Protein AF-A0A2I0T159-F1 (afdb_monomer)

Sequence (119 aa):
MPKPCQYCNIIAAFIGTKCQRCTNSEKKYGPPQTCEQCKQQCAFDRKEEGRRKVDGKLLCWLCTLSYKRVLQKTKEQRKSLGSSHSNSSSSSLTEKDQHHSKHHHHHHHHHRHSSSHHK

pLDDT: mean 74.36, std 22.19, range [36.62, 97.06]

Foldseek 3Di:
DQAQAPFPRHSAPPPPRHHPVQVVLCVVQNFFDQFPPPRTSAFGCPDPVLCVQQVNGGHHPVVSVVSNVVVVVVVVVVDVVPDDDDDDDPDDDDDDDDDDDDDDDDDDDDDDDDDDDDD

Structure (mmCIF, N/CA/C/O backbone):
data_AF-A0A2I0T159-F1
#
_entry.id   AF-A0A2I0T159-F1
#
loop_
_atom_site.group_PDB
_atom_site.id
_atom_site.type_symbol
_atom_site.label_atom_id
_atom_site.label_alt_id
_atom_site.label_comp_id
_atom_site.label_asym_id
_atom_site.label_entity_id
_atom_site.label_seq_id
_atom_site.pdbx_PDB_ins_code
_atom_site.Cartn_x
_atom_site.Cartn_y
_atom_site.Cartn_z
_atom_site.occupancy
_atom_site.B_iso_or_equiv
_atom_site.auth_seq_id
_atom_site.auth_comp_id
_atom_site.auth_asym_id
_atom_site.auth_atom_id
_atom_site.pdbx_PDB_model_num
ATOM 1 N N . MET A 1 1 ? 7.132 14.785 -16.729 1.00 73.94 1 MET A N 1
ATOM 2 C CA . MET A 1 1 ? 6.058 14.751 -15.710 1.00 73.94 1 MET A CA 1
ATOM 3 C C . MET A 1 1 ? 6.134 13.441 -14.938 1.00 73.94 1 MET A C 1
ATOM 5 O O . MET A 1 1 ? 6.192 12.405 -15.600 1.00 73.94 1 MET A O 1
ATOM 9 N N . PRO A 1 2 ? 6.181 13.448 -13.590 1.00 81.56 2 PRO A N 1
ATOM 10 C CA . PRO A 1 2 ? 6.175 12.211 -12.813 1.00 81.56 2 PRO A CA 1
ATOM 11 C C . PRO A 1 2 ? 4.856 11.475 -13.053 1.00 81.56 2 PRO A C 1
ATOM 13 O O . PRO A 1 2 ? 3.784 12.072 -12.957 1.00 81.56 2 PRO A O 1
ATOM 16 N N . LYS A 1 3 ? 4.922 10.186 -13.390 1.00 85.69 3 LYS A N 1
ATOM 17 C CA . LYS A 1 3 ? 3.713 9.383 -13.591 1.00 85.69 3 LYS A CA 1
ATOM 18 C C . LYS A 1 3 ? 3.117 8.978 -12.236 1.00 85.69 3 LYS A C 1
ATOM 20 O O . LYS A 1 3 ? 3.858 8.808 -11.258 1.00 85.69 3 LYS A O 1
ATOM 25 N N . PRO A 1 4 ? 1.788 8.813 -12.147 1.00 93.25 4 PRO A N 1
ATOM 26 C CA . PRO A 1 4 ? 1.194 8.182 -10.983 1.00 93.25 4 PRO A CA 1
ATOM 27 C C . PRO A 1 4 ? 1.699 6.742 -10.858 1.00 93.25 4 PRO A C 1
ATOM 29 O O . PRO A 1 4 ? 1.933 6.049 -11.847 1.00 93.25 4 PRO A O 1
ATOM 32 N N . CYS A 1 5 ? 1.885 6.296 -9.620 1.00 94.69 5 CYS A N 1
ATOM 33 C CA . CYS A 1 5 ? 2.211 4.911 -9.315 1.00 94.69 5 CYS A CA 1
ATOM 34 C C . CYS A 1 5 ? 1.069 4.002 -9.766 1.00 94.69 5 CYS A C 1
ATOM 36 O O . CYS A 1 5 ? -0.058 4.191 -9.323 1.00 94.69 5 CYS A O 1
ATOM 38 N N . GLN A 1 6 ? 1.387 2.965 -10.536 1.00 93.31 6 GLN A N 1
ATOM 39 C CA . GLN A 1 6 ? 0.426 1.987 -11.051 1.00 93.31 6 GLN A CA 1
ATOM 40 C C . GLN A 1 6 ? -0.428 1.313 -9.964 1.00 93.31 6 GLN A C 1
ATOM 42 O O . GLN A 1 6 ? -1.540 0.883 -10.240 1.00 93.31 6 GLN A O 1
ATOM 47 N N . TYR A 1 7 ? 0.079 1.201 -8.732 1.00 93.88 7 TYR A N 1
ATOM 48 C CA . TYR A 1 7 ? -0.659 0.565 -7.637 1.00 93.88 7 TYR A CA 1
ATOM 49 C C . TYR A 1 7 ? -1.409 1.568 -6.775 1.00 93.88 7 TYR A C 1
ATOM 51 O O . TYR A 1 7 ? -2.595 1.407 -6.526 1.00 93.88 7 TYR A O 1
ATOM 59 N N . CYS A 1 8 ? -0.730 2.601 -6.274 1.00 92.44 8 CYS A N 1
ATOM 60 C CA . CYS A 1 8 ? -1.345 3.513 -5.309 1.00 92.44 8 CYS A CA 1
ATOM 61 C C . CYS A 1 8 ? -1.848 4.832 -5.909 1.00 92.44 8 CYS A C 1
ATOM 63 O O . CYS A 1 8 ? -2.275 5.685 -5.140 1.00 92.44 8 CYS A O 1
ATOM 65 N N . ASN A 1 9 ? -1.733 5.042 -7.225 1.00 92.19 9 ASN A N 1
ATOM 66 C CA . ASN A 1 9 ? -2.141 6.238 -7.982 1.00 92.19 9 ASN A CA 1
ATOM 67 C C . ASN A 1 9 ? -1.569 7.587 -7.504 1.00 92.19 9 ASN A C 1
ATOM 69 O O . ASN A 1 9 ? -1.893 8.636 -8.049 1.00 92.19 9 ASN A O 1
ATOM 73 N N . ILE A 1 10 ? -0.663 7.579 -6.525 1.00 90.56 10 ILE A N 1
ATOM 74 C CA . ILE A 1 10 ? 0.062 8.773 -6.085 1.00 90.56 10 ILE A CA 1
ATOM 75 C C . ILE A 1 10 ? 1.086 9.145 -7.152 1.00 90.56 10 ILE A C 1
ATOM 77 O O . ILE A 1 10 ? 1.817 8.268 -7.619 1.00 90.56 10 ILE A O 1
ATOM 81 N N . ILE A 1 11 ? 1.193 10.438 -7.462 1.00 91.56 11 ILE A N 1
ATOM 82 C CA . ILE A 1 11 ? 2.255 11.033 -8.284 1.00 91.56 11 ILE A CA 1
ATOM 83 C C . ILE A 1 11 ? 3.600 10.873 -7.556 1.00 91.56 11 ILE A C 1
ATOM 85 O O . ILE A 1 11 ? 4.057 11.749 -6.830 1.00 91.56 11 ILE A O 1
ATOM 89 N N . ALA A 1 12 ? 4.169 9.675 -7.660 1.00 85.69 12 ALA A N 1
ATOM 90 C CA . ALA A 1 12 ? 5.365 9.244 -6.943 1.00 85.69 12 ALA A CA 1
ATOM 91 C C . ALA A 1 12 ? 6.035 8.029 -7.613 1.00 85.69 12 ALA A C 1
ATOM 93 O O . ALA A 1 12 ? 6.775 7.298 -6.951 1.00 85.69 12 ALA A O 1
ATOM 94 N N . ALA A 1 13 ? 5.731 7.726 -8.883 1.00 81.38 13 ALA A N 1
ATOM 95 C CA . ALA A 1 13 ? 6.431 6.664 -9.599 1.00 81.38 13 ALA A CA 1
ATOM 96 C C . ALA A 1 13 ? 7.846 7.143 -9.948 1.00 81.38 13 ALA A C 1
ATOM 98 O O . ALA A 1 13 ? 8.026 7.969 -10.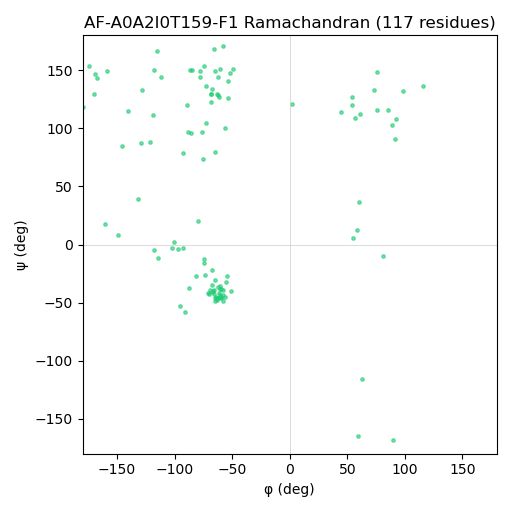840 1.00 81.38 13 ALA A O 1
ATOM 99 N N . PHE A 1 14 ? 8.832 6.638 -9.208 1.00 83.62 14 PHE A N 1
ATOM 100 C CA . PHE A 1 14 ? 10.252 6.955 -9.400 1.00 83.62 14 PHE A CA 1
ATOM 101 C C . PHE A 1 14 ? 11.060 5.734 -9.859 1.00 83.62 14 PHE A C 1
ATOM 103 O O . PHE A 1 14 ? 12.199 5.882 -10.282 1.00 83.62 14 PHE A O 1
ATOM 110 N N . ILE A 1 15 ? 10.475 4.529 -9.794 1.00 85.06 15 ILE A N 1
ATOM 111 C CA . ILE A 1 15 ? 11.100 3.279 -10.238 1.00 85.06 15 ILE A CA 1
ATOM 112 C C . ILE A 1 15 ? 10.197 2.663 -11.311 1.00 85.06 15 ILE A C 1
ATOM 114 O O . ILE A 1 15 ? 9.276 1.897 -11.015 1.00 85.06 15 ILE A O 1
ATOM 118 N N . GLY A 1 16 ? 10.418 3.055 -12.567 1.00 87.19 16 GLY A N 1
ATOM 119 C CA . GLY A 1 16 ? 9.578 2.644 -13.694 1.00 87.19 16 GLY A CA 1
ATOM 120 C C . GLY A 1 16 ? 8.138 3.147 -13.545 1.00 87.19 16 GLY A C 1
ATOM 121 O O . GLY A 1 16 ? 7.892 4.351 -13.539 1.00 87.19 16 GLY A O 1
ATOM 122 N N . THR A 1 17 ? 7.178 2.227 -13.418 1.00 92.06 17 THR A N 1
ATOM 123 C CA . THR A 1 17 ? 5.740 2.535 -13.273 1.00 92.06 17 THR A CA 1
ATOM 124 C C . THR A 1 17 ? 5.249 2.528 -11.823 1.00 92.06 17 THR A C 1
ATOM 126 O O . THR A 1 17 ? 4.088 2.844 -11.555 1.00 92.06 17 THR A O 1
ATOM 129 N N . LYS A 1 18 ? 6.110 2.178 -10.859 1.00 93.62 18 LYS A N 1
ATOM 130 C CA . LYS A 1 18 ? 5.747 2.011 -9.445 1.00 93.62 18 LYS A CA 1
ATOM 131 C C . LYS A 1 18 ? 6.516 3.008 -8.577 1.00 93.62 18 LYS A C 1
ATOM 133 O O . LYS A 1 18 ? 7.630 3.434 -8.887 1.00 93.62 18 LYS A O 1
ATOM 138 N N . CYS A 1 19 ? 5.913 3.419 -7.463 1.00 94.56 19 CYS A N 1
ATOM 139 C CA . CYS A 1 19 ? 6.638 4.178 -6.446 1.00 94.56 19 CYS A CA 1
ATOM 140 C C . CYS A 1 19 ? 7.566 3.254 -5.657 1.00 94.56 19 CYS A C 1
ATOM 142 O O . CYS A 1 19 ? 7.254 2.077 -5.479 1.00 94.56 19 CYS A O 1
ATOM 144 N N . GLN A 1 20 ? 8.653 3.799 -5.104 1.00 93.94 20 GLN A N 1
ATOM 145 C CA . GLN A 1 20 ? 9.643 3.026 -4.341 1.00 93.94 20 GLN A CA 1
ATOM 146 C C . GLN A 1 20 ? 9.010 2.155 -3.247 1.00 93.94 20 GLN A C 1
ATOM 148 O O . GLN A 1 20 ? 9.374 0.996 -3.072 1.00 93.94 20 GLN A O 1
ATOM 153 N N . ARG A 1 21 ? 8.001 2.678 -2.541 1.00 94.19 21 ARG A N 1
ATOM 154 C CA . ARG A 1 21 ? 7.274 1.922 -1.511 1.00 94.19 21 ARG A CA 1
ATOM 155 C C . ARG A 1 21 ? 6.545 0.705 -2.081 1.00 94.19 21 ARG A C 1
ATOM 157 O O . ARG A 1 21 ? 6.594 -0.363 -1.474 1.00 94.19 21 ARG A O 1
ATOM 164 N N . CYS A 1 22 ? 5.840 0.874 -3.197 1.00 94.12 22 CYS A N 1
ATOM 165 C CA . CYS A 1 22 ? 5.119 -0.210 -3.860 1.00 94.12 22 CYS A CA 1
ATOM 166 C C . CYS A 1 22 ? 6.096 -1.251 -4.412 1.00 94.12 22 CYS A C 1
ATOM 168 O O . CYS A 1 22 ? 5.888 -2.432 -4.166 1.00 94.12 22 CYS A O 1
ATOM 170 N N . THR A 1 23 ? 7.197 -0.816 -5.028 1.00 95.50 23 THR A N 1
ATOM 171 C CA . THR A 1 23 ? 8.276 -1.698 -5.498 1.00 95.50 23 THR A CA 1
ATOM 172 C C . THR A 1 23 ? 8.872 -2.534 -4.359 1.00 95.50 23 THR A C 1
ATOM 174 O O . THR A 1 23 ? 8.967 -3.754 -4.461 1.00 95.50 23 THR A O 1
ATOM 177 N N . ASN A 1 24 ? 9.219 -1.907 -3.230 1.00 95.12 24 ASN A N 1
ATOM 178 C CA . ASN A 1 24 ? 9.785 -2.616 -2.076 1.00 95.12 24 ASN A CA 1
ATOM 179 C C . ASN A 1 24 ? 8.788 -3.587 -1.435 1.00 95.12 24 ASN A C 1
ATOM 181 O O . ASN A 1 24 ? 9.165 -4.675 -1.004 1.00 95.12 24 ASN A O 1
ATOM 185 N N . SER A 1 25 ? 7.516 -3.187 -1.355 1.00 94.50 25 SER A N 1
ATOM 186 C CA . SER A 1 25 ? 6.462 -4.031 -0.786 1.00 94.50 25 SER A CA 1
ATOM 187 C C . SER A 1 25 ? 6.210 -5.252 -1.660 1.00 94.50 25 SER A C 1
ATOM 189 O O . SER A 1 25 ? 6.074 -6.346 -1.128 1.00 94.50 25 SER A O 1
ATOM 191 N N . GLU A 1 26 ? 6.223 -5.082 -2.979 1.00 94.44 26 GLU A N 1
ATOM 192 C CA . GLU A 1 26 ? 6.063 -6.181 -3.925 1.00 94.44 26 GLU A CA 1
ATOM 193 C C . GLU A 1 26 ? 7.211 -7.189 -3.830 1.00 94.44 26 GLU A C 1
ATOM 195 O O . GLU A 1 26 ? 6.975 -8.387 -3.709 1.00 94.44 26 GLU A O 1
ATOM 200 N N . LYS A 1 27 ? 8.461 -6.711 -3.771 1.00 94.75 27 LYS A N 1
ATOM 201 C CA . LYS A 1 27 ? 9.631 -7.585 -3.596 1.00 94.75 27 LYS A CA 1
ATOM 202 C C . LYS A 1 27 ? 9.579 -8.384 -2.288 1.00 94.75 27 LYS A C 1
ATOM 204 O O . LYS A 1 27 ? 10.045 -9.517 -2.245 1.00 94.75 27 LYS A O 1
ATOM 209 N N . LYS A 1 28 ? 9.052 -7.788 -1.213 1.00 94.88 28 LYS A N 1
ATOM 210 C CA . LYS A 1 28 ? 9.035 -8.399 0.125 1.00 94.88 28 LYS A CA 1
ATOM 211 C C . LYS A 1 28 ? 7.822 -9.298 0.380 1.00 94.88 28 LYS A C 1
ATOM 213 O O . LYS A 1 28 ? 7.953 -10.289 1.091 1.00 94.88 28 LYS A O 1
ATOM 218 N N . TYR A 1 29 ?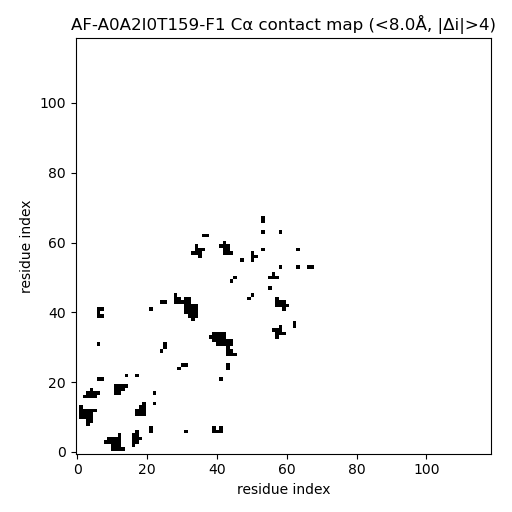 6.651 -8.925 -0.128 1.00 94.12 29 TYR A N 1
ATOM 219 C CA . TYR A 1 29 ? 5.372 -9.557 0.217 1.00 94.12 29 TYR A CA 1
ATOM 220 C C . TYR A 1 29 ? 4.674 -10.212 -0.981 1.00 94.12 29 TYR A C 1
ATOM 222 O O . TYR A 1 29 ? 3.650 -10.862 -0.794 1.00 94.12 29 TYR A O 1
ATOM 230 N N . GLY A 1 30 ? 5.213 -10.062 -2.191 1.00 94.81 30 GLY A N 1
ATOM 231 C CA . GLY A 1 30 ? 4.613 -10.578 -3.415 1.00 94.81 30 GLY A CA 1
ATOM 232 C C . GLY A 1 30 ? 3.648 -9.590 -4.084 1.00 94.81 30 GLY A C 1
ATOM 233 O O . GLY A 1 30 ? 3.628 -8.401 -3.746 1.00 94.81 30 GLY A O 1
ATOM 234 N N . PRO A 1 31 ? 2.865 -10.057 -5.069 1.00 94.94 31 PRO A N 1
ATOM 235 C CA . PRO A 1 31 ? 2.010 -9.197 -5.880 1.00 94.94 31 PRO A CA 1
ATOM 236 C C . PRO A 1 31 ? 0.965 -8.460 -5.029 1.00 94.94 31 PRO A C 1
ATOM 238 O O . PRO A 1 31 ? 0.526 -8.972 -3.992 1.00 94.94 31 PRO A O 1
ATOM 241 N N . PRO A 1 32 ? 0.525 -7.262 -5.453 1.00 96.19 32 PRO A N 1
ATOM 242 C CA . PRO A 1 32 ? -0.508 -6.544 -4.730 1.00 96.19 32 PRO A CA 1
ATOM 243 C C . PRO A 1 32 ? -1.836 -7.310 -4.756 1.00 96.19 32 PRO A C 1
ATOM 245 O O . PRO A 1 32 ? -2.179 -8.003 -5.710 1.00 96.19 32 PRO A O 1
ATOM 248 N N . GLN A 1 33 ? -2.602 -7.136 -3.692 1.00 96.44 33 GLN A N 1
ATOM 249 C CA . GLN A 1 33 ? -3.944 -7.656 -3.488 1.00 96.44 33 GLN A CA 1
ATOM 250 C C . GLN A 1 33 ? -4.940 -6.498 -3.386 1.00 96.44 33 GLN A C 1
ATOM 252 O O . GLN A 1 33 ? -4.568 -5.328 -3.214 1.00 96.44 33 GLN A O 1
ATOM 257 N N . THR A 1 34 ? -6.226 -6.819 -3.476 1.00 97.06 34 THR A N 1
ATOM 258 C CA . THR A 1 34 ? -7.302 -5.835 -3.356 1.00 97.06 34 THR A CA 1
ATOM 259 C C . THR A 1 34 ? -7.387 -5.302 -1.927 1.00 97.06 34 THR A C 1
ATOM 261 O O . THR A 1 34 ? -7.572 -6.051 -0.974 1.00 97.06 34 THR A O 1
ATOM 264 N N . CYS A 1 35 ? -7.264 -3.985 -1.774 1.00 96.38 35 CYS A N 1
ATOM 265 C CA . CYS A 1 35 ? -7.472 -3.301 -0.504 1.00 96.38 35 CYS A CA 1
ATOM 266 C C . CYS A 1 35 ? -8.950 -3.352 -0.111 1.00 96.38 35 CYS A C 1
ATOM 268 O O . CYS A 1 35 ? -9.810 -2.929 -0.880 1.00 96.38 35 CYS A O 1
ATOM 270 N N . GLU A 1 36 ? -9.262 -3.767 1.113 1.00 96.31 36 GLU A N 1
ATOM 271 C CA . GLU A 1 36 ? -10.655 -3.868 1.563 1.00 96.31 36 GLU A CA 1
ATOM 272 C C . GLU A 1 36 ? -11.366 -2.513 1.696 1.00 96.31 36 GLU A C 1
ATOM 274 O O . GLU A 1 36 ? -12.592 -2.469 1.620 1.00 96.31 36 GLU A O 1
ATOM 279 N N . GLN A 1 37 ? -10.620 -1.414 1.849 1.00 95.50 37 GLN A N 1
ATOM 280 C CA . GLN A 1 37 ? -11.173 -0.064 2.020 1.00 95.50 37 GLN A CA 1
ATOM 281 C C . GLN A 1 37 ? -11.354 0.673 0.690 1.00 95.50 37 GLN A C 1
ATOM 283 O O . GLN A 1 37 ? -12.462 1.066 0.351 1.00 95.50 37 GLN A O 1
ATOM 288 N N . CYS A 1 38 ? -10.283 0.846 -0.091 1.00 95.25 38 CYS A N 1
ATOM 289 C CA . CYS A 1 38 ? -10.351 1.591 -1.356 1.00 95.25 38 CYS A CA 1
ATOM 290 C C . CYS A 1 38 ? -10.612 0.716 -2.588 1.00 95.25 38 CYS A C 1
ATOM 292 O O . CYS A 1 38 ? -10.686 1.247 -3.691 1.00 95.25 38 CYS A O 1
ATOM 294 N N . LYS A 1 39 ? -10.692 -0.611 -2.419 1.00 95.25 39 LYS A N 1
ATOM 295 C CA . LYS A 1 39 ? -10.941 -1.606 -3.480 1.00 95.25 39 LYS A CA 1
ATOM 296 C C . LYS A 1 39 ? -9.930 -1.613 -4.637 1.00 95.25 39 LYS A C 1
ATOM 298 O O . LYS A 1 39 ? -10.143 -2.284 -5.637 1.00 95.25 39 LYS A O 1
ATOM 303 N N . GLN A 1 40 ? -8.797 -0.929 -4.492 1.00 94.06 40 GLN A N 1
ATOM 304 C CA . GLN A 1 40 ? -7.707 -0.939 -5.472 1.00 94.06 40 GLN A CA 1
ATOM 305 C C . GLN A 1 40 ? -6.742 -2.106 -5.220 1.00 94.06 40 GLN A C 1
ATOM 307 O O . GLN A 1 40 ? -6.526 -2.498 -4.069 1.00 94.06 40 GLN A O 1
ATOM 312 N N . GLN A 1 41 ? -6.104 -2.613 -6.278 1.00 95.44 41 GLN A N 1
ATOM 313 C CA . GLN A 1 41 ? -5.032 -3.615 -6.199 1.00 95.44 41 GLN A CA 1
ATOM 314 C C . GLN A 1 41 ? -3.719 -2.980 -5.716 1.00 95.44 41 GLN A C 1
ATOM 316 O O . GLN A 1 41 ? -2.791 -2.726 -6.482 1.00 95.44 41 GLN A O 1
ATOM 321 N N . CYS A 1 42 ? -3.658 -2.656 -4.426 1.00 95.75 42 CYS A N 1
ATOM 322 C CA . CYS A 1 42 ? -2.523 -1.954 -3.826 1.00 95.75 42 CYS A CA 1
ATOM 323 C C . CYS A 1 42 ? -2.265 -2.304 -2.356 1.00 95.75 42 CYS A C 1
ATOM 325 O O . CYS A 1 42 ? -1.452 -1.651 -1.689 1.00 95.75 42 CYS A O 1
ATOM 327 N N . ALA A 1 43 ? -2.964 -3.310 -1.831 1.00 96.19 43 ALA A N 1
ATOM 328 C CA . ALA A 1 43 ? -2.658 -3.892 -0.535 1.00 96.19 43 ALA A CA 1
ATOM 329 C C . ALA A 1 43 ? -1.574 -4.962 -0.677 1.00 96.19 43 ALA A C 1
ATOM 331 O O . ALA A 1 43 ? -1.466 -5.610 -1.707 1.00 96.19 43 ALA A O 1
ATOM 332 N N . PHE A 1 44 ? -0.766 -5.144 0.360 1.00 95.12 44 PHE A N 1
ATOM 333 C CA . PHE A 1 44 ? 0.271 -6.172 0.395 1.00 95.12 44 PHE A CA 1
ATOM 334 C C . PHE A 1 44 ? 0.102 -6.962 1.684 1.00 95.12 44 PHE A C 1
ATOM 336 O O . PHE A 1 44 ? -0.075 -6.357 2.749 1.00 95.12 44 PHE A O 1
ATOM 343 N N . ASP A 1 45 ? 0.142 -8.290 1.597 1.00 92.44 45 ASP A N 1
ATOM 344 C CA . ASP A 1 45 ? -0.054 -9.141 2.764 1.00 92.44 45 ASP A CA 1
ATOM 345 C C . ASP A 1 45 ? 1.202 -9.145 3.641 1.00 92.44 45 ASP A C 1
ATOM 347 O O . ASP A 1 45 ? 2.170 -9.869 3.422 1.00 92.44 45 ASP A O 1
ATOM 351 N N . ARG A 1 46 ? 1.187 -8.294 4.669 1.00 88.38 46 ARG A N 1
ATOM 352 C CA . ARG A 1 46 ? 2.268 -8.178 5.660 1.00 88.38 46 ARG A CA 1
ATOM 353 C C . ARG A 1 46 ? 2.201 -9.277 6.725 1.00 88.38 46 ARG A C 1
ATOM 355 O O . ARG A 1 46 ? 2.756 -9.094 7.809 1.00 88.38 46 ARG A O 1
ATOM 362 N N . LYS A 1 47 ? 1.515 -10.386 6.433 1.00 86.00 47 LYS A N 1
ATOM 363 C CA . LYS A 1 47 ? 1.205 -11.463 7.372 1.00 86.00 47 LYS A CA 1
ATOM 364 C C . LYS A 1 47 ? 0.399 -10.947 8.570 1.00 86.00 47 LYS A C 1
ATOM 366 O O . LYS A 1 47 ? -0.162 -9.845 8.576 1.00 86.00 47 LYS A O 1
ATOM 371 N N . GLU A 1 48 ? 0.348 -11.770 9.606 1.00 82.19 48 GLU A N 1
ATOM 372 C CA . GLU A 1 48 ? -0.470 -11.562 10.792 1.00 82.19 48 GLU A CA 1
ATOM 373 C C . GLU A 1 48 ? -0.173 -10.245 11.529 1.00 82.19 48 GLU A C 1
ATOM 375 O O . GLU A 1 48 ? -1.098 -9.544 11.943 1.00 82.19 48 GLU A O 1
ATOM 380 N N . GLU A 1 49 ? 1.099 -9.844 11.629 1.00 82.00 49 GLU A N 1
ATOM 381 C CA . GLU A 1 49 ? 1.494 -8.615 12.332 1.00 82.00 49 GLU A CA 1
ATOM 382 C C . GLU A 1 49 ? 0.841 -7.362 11.724 1.00 82.00 49 GLU 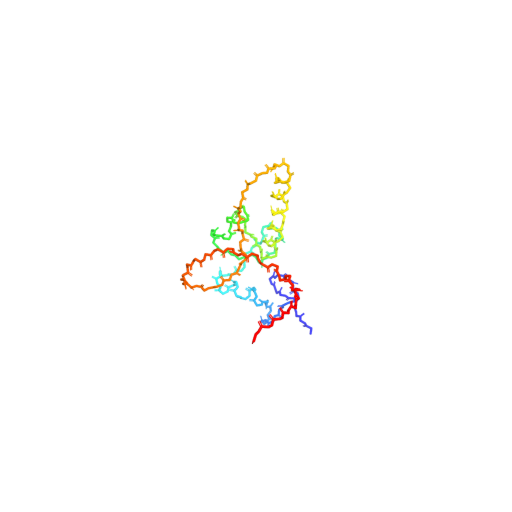A C 1
ATOM 384 O O . GLU A 1 49 ? 0.421 -6.443 12.435 1.00 82.00 49 GLU A O 1
ATOM 389 N N . GLY A 1 50 ? 0.726 -7.325 10.393 1.00 80.62 50 GLY A N 1
ATOM 390 C CA . GLY A 1 50 ? 0.072 -6.231 9.688 1.00 80.62 50 GLY A CA 1
ATOM 391 C C . GLY A 1 50 ? -1.436 -6.214 9.913 1.00 80.62 50 GLY A C 1
ATOM 392 O O . GLY A 1 50 ? -1.989 -5.138 10.139 1.00 80.62 50 GLY A O 1
ATOM 393 N N . ARG A 1 51 ? -2.079 -7.388 9.878 1.00 84.81 51 ARG A N 1
ATOM 394 C CA . ARG A 1 51 ? -3.537 -7.537 9.994 1.00 84.81 51 ARG A CA 1
ATOM 395 C C . ARG A 1 51 ? -4.040 -7.239 11.407 1.00 84.81 51 ARG A C 1
ATOM 397 O O . ARG A 1 51 ? -5.004 -6.494 11.555 1.00 84.81 51 ARG A O 1
ATOM 404 N N . ARG A 1 52 ? -3.344 -7.699 12.456 1.00 85.94 52 ARG A N 1
ATOM 405 C CA . ARG A 1 52 ? -3.712 -7.433 13.867 1.00 85.94 52 ARG A CA 1
ATOM 406 C C . ARG A 1 52 ? -3.832 -5.933 14.185 1.00 85.94 52 ARG A C 1
ATOM 408 O O . ARG A 1 52 ? -4.663 -5.532 14.991 1.00 85.94 52 ARG A O 1
ATOM 415 N N . LYS A 1 53 ? -3.037 -5.081 13.524 1.00 84.44 53 LYS A N 1
ATOM 416 C CA . LYS A 1 53 ? -3.042 -3.615 13.724 1.00 84.44 53 LYS A CA 1
ATOM 417 C C . LYS A 1 53 ? -4.249 -2.909 13.094 1.00 84.44 53 LYS A C 1
ATOM 419 O O . LYS A 1 53 ? -4.486 -1.742 13.404 1.00 84.44 53 LYS A O 1
ATOM 424 N N . VAL A 1 54 ? -4.965 -3.572 12.188 1.00 90.44 54 VAL A N 1
ATOM 425 C CA . VAL A 1 54 ? -6.086 -3.006 11.427 1.00 90.44 54 VAL A CA 1
ATOM 426 C C . VAL A 1 54 ? -7.310 -3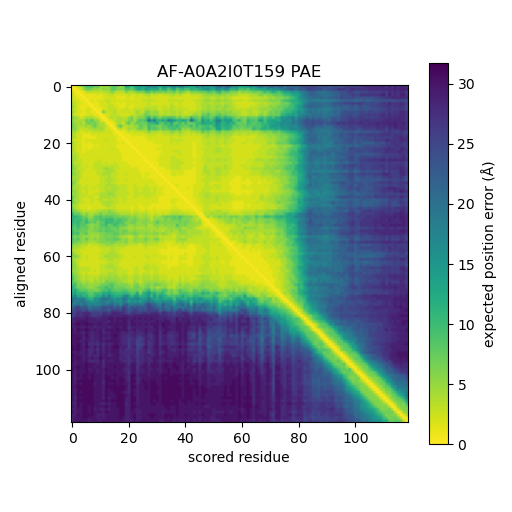.922 11.456 1.00 90.44 54 VAL A C 1
ATOM 428 O O . VAL A 1 54 ? -8.002 -4.058 10.453 1.00 90.44 54 VAL A O 1
ATOM 431 N N . ASP A 1 55 ? -7.579 -4.534 12.614 1.00 88.31 55 ASP A N 1
ATOM 432 C CA . ASP A 1 55 ? -8.789 -5.346 12.832 1.00 88.31 55 ASP A CA 1
ATOM 433 C C . ASP A 1 55 ? -8.889 -6.550 11.874 1.00 88.31 55 ASP A C 1
ATOM 435 O O . ASP A 1 55 ? -9.938 -6.876 11.336 1.00 88.31 55 ASP A O 1
ATOM 439 N N . GLY A 1 56 ? -7.748 -7.167 11.562 1.00 90.75 56 GLY A N 1
ATOM 440 C CA . GLY A 1 56 ? -7.676 -8.305 10.646 1.00 90.75 56 GLY A CA 1
ATOM 441 C C . GLY A 1 56 ? -7.691 -7.942 9.155 1.00 90.75 56 GLY A C 1
ATOM 442 O O . GLY A 1 56 ? -7.407 -8.809 8.333 1.00 90.75 56 GLY A O 1
ATOM 443 N N . LYS A 1 57 ? -7.958 -6.680 8.796 1.00 93.06 57 LYS A N 1
ATOM 444 C CA . LYS A 1 57 ? -8.249 -6.267 7.412 1.00 93.06 57 LYS A CA 1
ATOM 445 C C . LYS A 1 57 ? -7.004 -6.141 6.539 1.00 93.06 57 LYS A C 1
ATOM 447 O O . LYS A 1 57 ? -5.955 -5.641 6.959 1.00 93.06 57 LYS A O 1
ATOM 452 N N . LEU A 1 58 ? -7.133 -6.502 5.268 1.00 95.06 58 LEU A N 1
ATOM 453 C CA . LEU A 1 58 ? -6.105 -6.312 4.255 1.00 95.06 58 LEU A CA 1
ATOM 454 C C . LEU A 1 58 ? -6.198 -4.907 3.644 1.00 95.06 58 LEU A C 1
ATOM 456 O O . LEU A 1 58 ? -6.964 -4.636 2.718 1.00 95.06 58 LEU A O 1
ATOM 460 N N . LEU A 1 59 ? -5.393 -3.985 4.175 1.00 95.44 59 LEU A N 1
ATOM 461 C CA . LEU A 1 59 ? -5.390 -2.577 3.770 1.00 95.44 59 LEU A CA 1
ATOM 462 C C . LEU A 1 59 ? -4.106 -2.178 3.040 1.00 95.44 59 LEU A C 1
ATOM 464 O O . LEU A 1 59 ? -3.001 -2.574 3.419 1.00 95.44 59 LEU A O 1
ATOM 468 N N . CYS A 1 60 ? -4.232 -1.291 2.050 1.00 95.12 60 CYS A N 1
ATOM 469 C CA . CYS A 1 60 ? -3.082 -0.617 1.457 1.00 95.12 60 CYS A CA 1
ATOM 470 C C . CYS A 1 60 ? -2.391 0.304 2.472 1.00 95.12 60 CYS A C 1
ATOM 472 O O . CYS A 1 60 ? -2.920 0.599 3.550 1.00 95.12 60 CYS A O 1
ATOM 474 N N . TRP A 1 61 ? -1.191 0.782 2.136 1.00 92.75 61 TRP A N 1
ATOM 475 C CA . TRP A 1 61 ? -0.423 1.656 3.028 1.00 92.75 61 TRP A CA 1
ATOM 476 C C . TRP A 1 61 ? -1.195 2.918 3.433 1.00 92.75 61 TRP A C 1
ATOM 478 O O . TRP A 1 61 ? -1.244 3.249 4.615 1.00 92.75 61 TRP A O 1
ATOM 488 N N . LEU A 1 62 ? -1.841 3.585 2.472 1.00 94.50 62 LEU A N 1
ATOM 489 C CA . LEU A 1 62 ? -2.596 4.813 2.732 1.00 94.50 62 LEU A CA 1
ATOM 490 C C . LEU A 1 62 ? -3.800 4.546 3.638 1.00 94.50 62 LEU A C 1
ATOM 492 O O . LEU A 1 62 ? -3.958 5.216 4.654 1.00 94.50 62 LEU A O 1
ATOM 496 N N . CYS A 1 63 ? -4.595 3.519 3.329 1.00 95.06 63 CYS A N 1
ATOM 497 C CA . CYS A 1 63 ? -5.733 3.129 4.159 1.00 95.06 63 CYS A CA 1
ATOM 498 C C . CYS A 1 63 ? -5.292 2.684 5.560 1.00 95.06 63 CYS A C 1
ATOM 500 O O . CYS A 1 63 ? -5.950 3.028 6.534 1.00 95.06 63 CYS A O 1
ATOM 502 N N . THR A 1 64 ? -4.149 1.996 5.688 1.00 94.19 64 THR A N 1
ATOM 503 C CA . THR A 1 64 ? -3.560 1.652 6.994 1.00 94.19 64 THR A CA 1
ATOM 504 C C . THR A 1 64 ? -3.249 2.912 7.808 1.00 94.19 64 THR A C 1
ATOM 506 O O . THR A 1 64 ? -3.554 2.960 8.998 1.00 94.19 64 THR A O 1
ATOM 509 N N . LEU A 1 65 ? -2.626 3.926 7.194 1.00 93.25 65 LEU A N 1
ATOM 510 C CA . LEU A 1 65 ? -2.308 5.186 7.872 1.00 93.25 65 LEU A CA 1
ATOM 511 C C . LEU A 1 65 ? -3.576 5.921 8.314 1.00 93.25 65 LEU A C 1
ATOM 513 O O . LEU A 1 65 ? -3.659 6.341 9.466 1.00 93.25 65 LEU A O 1
ATOM 517 N N . SER A 1 66 ? -4.572 6.030 7.433 1.00 94.31 66 SER A N 1
ATOM 518 C CA . SER A 1 66 ? -5.856 6.655 7.760 1.00 94.31 66 SER A CA 1
ATOM 519 C C . SER A 1 66 ? -6.572 5.921 8.894 1.00 94.31 66 SER A C 1
ATOM 521 O O . SER A 1 66 ? -7.006 6.557 9.850 1.00 94.31 66 SER A O 1
ATOM 523 N N . TYR A 1 67 ? -6.617 4.586 8.849 1.00 93.69 67 TYR A N 1
ATOM 524 C CA . TYR A 1 67 ? -7.241 3.769 9.891 1.00 93.69 67 TYR A CA 1
ATOM 525 C C . TYR A 1 67 ? -6.587 3.984 11.260 1.00 93.69 67 TYR A C 1
ATOM 527 O O . TYR A 1 67 ? -7.274 4.204 12.253 1.00 93.69 67 TYR A O 1
ATOM 535 N N . LYS A 1 68 ? -5.249 4.003 11.317 1.00 90.31 68 LYS A N 1
ATOM 536 C CA . LYS A 1 68 ? -4.512 4.264 12.563 1.00 90.31 68 LYS A CA 1
ATOM 537 C C . LYS A 1 68 ? -4.801 5.650 13.141 1.00 90.31 68 LYS A C 1
ATOM 539 O O . LYS A 1 68 ? -4.998 5.751 14.347 1.00 90.31 68 LYS A O 1
ATOM 544 N N . ARG A 1 69 ? -4.869 6.690 12.298 1.00 91.69 69 ARG A N 1
ATOM 545 C CA . ARG A 1 69 ? -5.212 8.058 12.736 1.00 91.69 69 ARG A CA 1
ATOM 546 C C . ARG A 1 69 ? -6.610 8.112 13.356 1.00 91.69 69 ARG A C 1
ATOM 548 O O . ARG A 1 69 ? -6.785 8.719 14.407 1.00 91.69 69 ARG A O 1
ATOM 555 N N . VAL A 1 70 ? -7.585 7.439 12.740 1.00 89.19 70 VAL A N 1
ATOM 556 C CA . VAL A 1 70 ? -8.954 7.352 13.277 1.00 89.19 70 VAL A CA 1
ATOM 557 C C . VAL A 1 70 ? -8.971 6.593 14.607 1.00 89.19 70 VAL A C 1
ATOM 559 O O . VAL A 1 70 ? -9.537 7.087 15.579 1.00 89.19 70 VAL A O 1
ATOM 562 N N . LEU A 1 71 ? -8.290 5.444 14.690 1.00 85.81 71 LEU A N 1
ATOM 563 C CA . LEU A 1 71 ? -8.218 4.662 15.927 1.00 85.81 71 LEU A CA 1
ATOM 564 C C . LEU A 1 71 ? -7.578 5.423 17.094 1.00 85.81 71 LEU A C 1
ATOM 566 O O . LEU A 1 71 ? -8.017 5.259 18.230 1.00 85.81 71 LEU A O 1
ATOM 570 N N . GLN A 1 72 ? -6.539 6.224 16.843 1.00 82.38 72 GLN A N 1
ATOM 571 C CA . GLN A 1 72 ? -5.922 7.053 17.884 1.00 82.38 72 GLN A CA 1
ATOM 572 C C . GLN A 1 72 ? -6.914 8.088 18.423 1.00 82.38 72 GLN A C 1
ATOM 574 O O . GLN A 1 72 ? -7.138 8.121 19.633 1.00 82.38 72 GLN A O 1
ATOM 579 N N . LYS A 1 73 ? -7.613 8.807 17.533 1.00 79.62 73 LYS A N 1
ATOM 580 C CA . LYS A 1 73 ? -8.611 9.817 17.915 1.00 79.62 73 LYS A CA 1
ATOM 581 C C . LYS A 1 73 ? -9.729 9.239 18.793 1.00 79.62 73 LYS A C 1
ATOM 583 O O . LYS A 1 73 ? -10.099 9.837 19.799 1.00 79.62 73 LYS A O 1
ATOM 588 N N . THR A 1 74 ? -10.247 8.054 18.459 1.00 77.12 74 THR A N 1
ATOM 589 C CA . THR A 1 74 ? -11.284 7.387 19.269 1.00 77.12 74 THR A CA 1
ATOM 590 C C . THR A 1 74 ? -10.754 6.924 20.630 1.00 77.12 74 THR A C 1
ATOM 592 O O . THR A 1 74 ? -11.477 6.982 21.625 1.00 77.12 74 THR A O 1
ATOM 595 N N . LYS A 1 75 ? -9.490 6.484 20.710 1.00 73.81 75 LYS A N 1
ATOM 596 C CA . LYS A 1 75 ? -8.861 6.095 21.984 1.00 73.81 75 LYS A CA 1
ATOM 597 C C . LYS A 1 75 ? -8.620 7.295 22.899 1.00 73.81 75 LYS A C 1
ATOM 599 O O . LYS A 1 75 ? -8.820 7.168 24.101 1.00 73.81 75 LYS A O 1
ATOM 604 N N . GLU A 1 76 ? -8.221 8.441 22.357 1.00 63.16 76 GLU A N 1
ATOM 605 C CA . GLU A 1 76 ? -8.012 9.672 23.133 1.00 63.16 76 GLU A CA 1
ATOM 606 C C . GLU A 1 76 ? -9.330 10.233 23.680 1.00 63.16 76 GLU A C 1
ATOM 608 O O . GLU A 1 76 ? -9.398 10.578 24.856 1.00 63.16 76 GLU A O 1
ATOM 613 N N . GLN A 1 77 ? -10.411 10.205 22.893 1.00 59.09 77 GLN A N 1
ATOM 614 C CA . GLN A 1 77 ? -11.743 10.625 23.360 1.00 59.09 77 GLN A CA 1
ATOM 615 C C . GLN A 1 77 ? -12.314 9.728 24.471 1.00 59.09 77 GLN A C 1
ATOM 617 O O . GLN A 1 77 ? -13.046 10.194 25.339 1.00 59.09 77 GLN A O 1
ATOM 622 N N . ARG A 1 78 ? -11.961 8.437 24.485 1.00 56.31 78 ARG A N 1
ATOM 623 C CA . ARG A 1 78 ? -12.308 7.527 25.591 1.00 56.31 78 ARG A CA 1
ATOM 624 C C . ARG A 1 78 ? -11.477 7.787 26.851 1.00 56.31 78 ARG A C 1
ATOM 626 O O . ARG A 1 78 ? -11.952 7.500 27.942 1.00 56.31 78 ARG A O 1
ATOM 633 N N . LYS A 1 79 ? -10.264 8.333 26.713 1.00 54.12 79 LYS A N 1
ATOM 634 C CA . LYS A 1 79 ? -9.398 8.716 27.840 1.00 54.12 79 LYS A CA 1
ATOM 635 C C . LYS A 1 79 ? -9.763 10.080 28.432 1.00 54.12 79 LYS A C 1
ATOM 637 O O . LYS A 1 79 ? -9.549 10.284 29.617 1.00 54.12 79 LYS A O 1
ATOM 642 N N . SER A 1 80 ? -10.351 10.995 27.658 1.00 55.12 80 SER A N 1
ATOM 643 C CA . SER A 1 80 ? -10.765 12.315 28.165 1.00 55.12 80 SER A CA 1
ATOM 644 C C . SER A 1 80 ? -12.022 12.292 29.045 1.00 55.12 80 SER A C 1
ATOM 646 O O . SER A 1 80 ? -12.309 13.283 29.703 1.00 55.12 80 SER A O 1
ATOM 648 N N . LEU A 1 81 ? -12.769 11.182 29.070 1.00 57.03 81 LEU A N 1
ATOM 649 C CA . LEU A 1 81 ? -13.926 10.974 29.959 1.00 57.03 81 LEU A CA 1
ATOM 650 C C . LEU A 1 81 ? -13.600 10.079 31.171 1.00 57.03 81 LE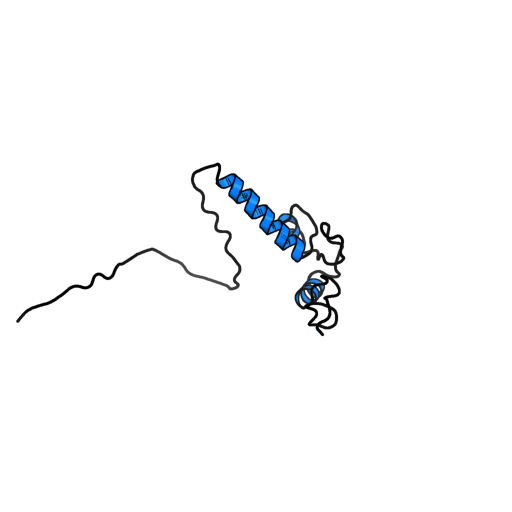U A C 1
ATOM 652 O O . LEU A 1 81 ? -14.457 9.869 32.023 1.00 57.03 81 LEU A O 1
ATOM 656 N N . GLY A 1 82 ? -12.376 9.548 31.253 1.00 49.12 82 GLY A N 1
ATOM 657 C CA . GLY A 1 82 ? -11.901 8.712 32.353 1.00 49.12 82 GLY A CA 1
ATOM 658 C C . GLY A 1 82 ? -10.570 9.243 32.860 1.00 49.12 82 GLY A C 1
ATOM 659 O O . GLY A 1 82 ? -9.516 8.834 32.378 1.00 49.12 82 GLY A O 1
ATOM 660 N N . SER A 1 83 ? -10.624 10.189 33.798 1.00 50.44 83 SER A N 1
ATOM 661 C CA . SER A 1 83 ? -9.441 10.692 34.495 1.00 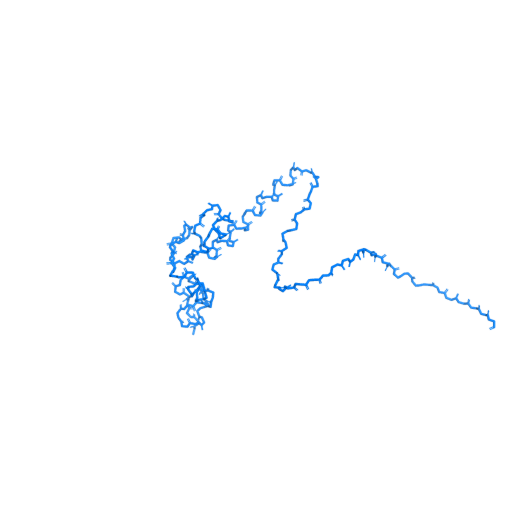50.44 83 SER A CA 1
ATOM 662 C C . SER A 1 83 ? -8.602 9.559 35.092 1.00 50.44 83 SER A C 1
ATOM 664 O O . SER A 1 83 ? -9.137 8.578 35.604 1.00 50.44 83 SER A O 1
ATOM 666 N N . SER A 1 84 ? -7.290 9.816 35.112 1.00 49.66 84 SER A N 1
ATOM 667 C CA . SER A 1 84 ? -6.278 9.229 35.998 1.00 49.66 84 SER A CA 1
ATOM 668 C C . SER A 1 84 ? -5.539 7.972 35.505 1.00 49.66 84 SER A C 1
ATOM 670 O O . SER A 1 84 ? -6.043 6.859 35.518 1.00 49.66 84 SER A O 1
ATOM 672 N N . HIS A 1 85 ? -4.261 8.204 35.174 1.00 49.66 85 HIS A N 1
ATOM 673 C CA . HIS A 1 85 ? -3.124 7.271 35.152 1.00 49.66 85 HIS A CA 1
ATOM 674 C C . HIS A 1 85 ? -3.180 6.051 34.216 1.00 49.66 85 HIS A C 1
ATOM 676 O O . HIS A 1 85 ? -3.866 5.074 34.481 1.00 49.66 85 HIS A O 1
ATOM 682 N N . SER A 1 86 ? -2.318 6.049 33.187 1.00 42.50 86 SER A N 1
ATOM 683 C CA . SER A 1 86 ? -1.362 4.959 32.893 1.00 42.50 86 SER A CA 1
ATOM 684 C C . SER A 1 86 ? -0.532 5.292 31.654 1.00 42.50 86 SER A C 1
ATOM 686 O O . SER A 1 86 ? -1.046 5.455 30.546 1.00 42.50 86 SER A O 1
ATOM 688 N N . ASN A 1 87 ? 0.775 5.384 31.874 1.00 50.38 87 ASN A N 1
ATOM 689 C CA . ASN A 1 87 ? 1.817 5.497 30.869 1.00 50.38 87 ASN A CA 1
ATOM 690 C C . ASN A 1 87 ? 1.700 4.353 29.842 1.00 50.38 87 ASN A C 1
ATOM 692 O O . ASN A 1 87 ? 1.664 3.179 30.205 1.00 50.38 87 ASN A O 1
ATOM 696 N N . SER A 1 88 ? 1.629 4.668 28.554 1.00 41.47 88 SER A N 1
ATOM 697 C CA . SER A 1 88 ? 1.789 3.672 27.489 1.00 41.47 88 SER A CA 1
ATOM 698 C C . SER A 1 88 ? 2.477 4.345 26.318 1.00 41.47 88 SER A C 1
ATOM 700 O O . SER A 1 88 ? 1.842 4.861 25.399 1.00 41.47 88 SER A O 1
ATOM 702 N N . SER A 1 89 ? 3.799 4.376 26.414 1.00 44.03 89 SER A N 1
ATOM 703 C CA . SER A 1 89 ? 4.735 4.822 25.396 1.00 44.03 89 SER A CA 1
ATOM 704 C C . SER A 1 89 ? 4.511 4.031 24.104 1.00 44.03 89 SER A C 1
ATOM 706 O O . SER A 1 89 ? 4.956 2.894 23.974 1.00 44.03 89 SER A O 1
ATOM 708 N N . SER A 1 90 ? 3.813 4.608 23.126 1.00 44.06 90 SER A N 1
ATOM 709 C CA . SER A 1 90 ? 3.876 4.130 21.743 1.00 44.06 90 SER A CA 1
ATOM 710 C C . SER A 1 90 ? 4.959 4.923 21.021 1.00 44.06 90 SER A C 1
ATOM 712 O O . SER A 1 90 ? 4.671 5.902 20.332 1.00 44.06 90 SER A O 1
ATOM 714 N N . SER A 1 91 ? 6.210 4.538 21.261 1.00 40.38 91 SER A N 1
ATOM 715 C CA . SER A 1 91 ? 7.393 5.158 20.676 1.00 40.38 91 SER A CA 1
ATOM 716 C C . SER A 1 91 ? 7.456 4.890 19.175 1.00 40.38 91 SER A C 1
ATOM 718 O O . SER A 1 91 ? 7.345 3.759 18.697 1.00 40.38 91 SER A O 1
ATOM 720 N N . SER A 1 92 ? 7.646 5.979 18.448 1.00 38.97 92 SER A N 1
ATOM 721 C CA . SER A 1 92 ? 8.081 6.037 17.065 1.00 38.97 92 SER A CA 1
ATOM 722 C C . SER A 1 92 ? 9.384 5.257 16.844 1.00 38.97 92 SER A C 1
ATOM 724 O O . SER A 1 92 ? 10.280 5.284 17.677 1.00 38.97 92 SER A O 1
ATOM 726 N N . LEU A 1 93 ? 9.437 4.573 15.699 1.00 46.75 93 LEU A N 1
ATOM 727 C CA . LEU A 1 93 ? 10.600 4.204 14.878 1.00 46.75 93 LEU A CA 1
ATOM 728 C C . LEU A 1 93 ? 11.990 4.627 15.402 1.00 46.75 93 LEU A C 1
ATOM 730 O O . LEU A 1 93 ? 12.251 5.821 15.413 1.00 46.75 93 LEU A O 1
ATOM 734 N N . THR A 1 94 ? 12.896 3.666 15.633 1.00 36.62 94 THR A N 1
ATOM 735 C CA . THR A 1 94 ? 14.306 3.698 15.175 1.00 36.62 94 THR A CA 1
ATOM 736 C C . THR A 1 94 ? 14.972 2.328 15.345 1.00 36.62 94 THR A C 1
ATOM 738 O O . THR A 1 94 ? 14.688 1.587 16.281 1.00 36.62 94 THR A O 1
ATOM 741 N N . GLU A 1 95 ? 15.833 2.006 14.384 1.00 40.31 95 GLU A N 1
ATOM 742 C CA . GLU A 1 95 ? 16.761 0.876 14.338 1.00 40.31 95 GLU A CA 1
ATOM 743 C C . GLU A 1 95 ? 17.754 0.827 15.518 1.00 40.31 95 GLU A C 1
ATOM 745 O O . GLU A 1 95 ? 17.946 1.821 16.213 1.00 40.31 95 GLU A O 1
ATOM 750 N N . LYS A 1 96 ? 18.472 -0.308 15.583 1.00 38.12 96 LYS A N 1
ATOM 751 C CA . LYS A 1 96 ? 19.753 -0.580 16.267 1.00 38.12 96 LYS A CA 1
ATOM 752 C C . LYS A 1 96 ? 19.707 -1.042 17.728 1.00 38.12 96 LYS A C 1
ATOM 754 O O . LYS A 1 96 ? 19.503 -0.281 18.660 1.00 38.12 96 LYS A O 1
ATOM 759 N N . ASP A 1 97 ? 19.918 -2.351 17.854 1.00 38.00 97 ASP A N 1
ATOM 760 C CA . ASP A 1 97 ? 21.088 -2.963 18.494 1.00 38.00 97 ASP A CA 1
ATOM 761 C C . ASP A 1 97 ? 21.586 -2.378 19.835 1.00 38.00 97 ASP A C 1
ATOM 763 O O . ASP A 1 97 ? 22.121 -1.279 19.903 1.00 38.00 97 ASP A O 1
ATOM 767 N N . GLN A 1 98 ? 21.451 -3.219 20.865 1.00 41.97 98 GLN A N 1
ATOM 768 C CA . GLN A 1 98 ? 22.380 -3.440 21.980 1.00 41.97 98 GLN A CA 1
ATOM 769 C C . GLN A 1 98 ? 22.820 -2.253 22.873 1.00 41.97 98 GLN A C 1
ATOM 771 O O . GLN A 1 98 ? 23.757 -1.520 22.592 1.00 41.97 98 GLN A O 1
ATOM 776 N N . HIS A 1 99 ? 22.279 -2.315 24.100 1.00 40.16 99 HIS A N 1
ATOM 777 C CA . HIS A 1 99 ? 23.016 -2.311 25.378 1.00 40.16 99 HIS A CA 1
ATOM 778 C C . HIS A 1 99 ? 23.159 -0.990 26.176 1.00 40.16 99 HIS A C 1
ATOM 780 O O . HIS A 1 99 ? 23.619 0.033 25.692 1.00 40.16 99 HIS A O 1
ATOM 786 N N . HIS A 1 100 ? 22.867 -1.137 27.480 1.00 41.62 100 HIS A N 1
ATOM 787 C CA . HIS A 1 100 ? 23.322 -0.361 28.648 1.00 41.62 100 HIS A CA 1
ATOM 788 C C . HIS A 1 100 ? 22.512 0.860 29.167 1.00 41.62 100 HIS A C 1
ATOM 790 O O . HIS A 1 100 ? 22.759 2.009 28.837 1.00 41.62 100 HIS A O 1
ATOM 796 N N . SER A 1 101 ? 21.595 0.557 30.100 1.00 47.88 101 SER A N 1
ATOM 797 C CA . SER A 1 101 ? 21.620 0.963 31.525 1.00 47.88 101 SER A CA 1
ATOM 798 C C . SER A 1 101 ? 21.755 2.439 31.966 1.00 47.88 101 SER A C 1
ATOM 800 O O . SER A 1 101 ? 22.8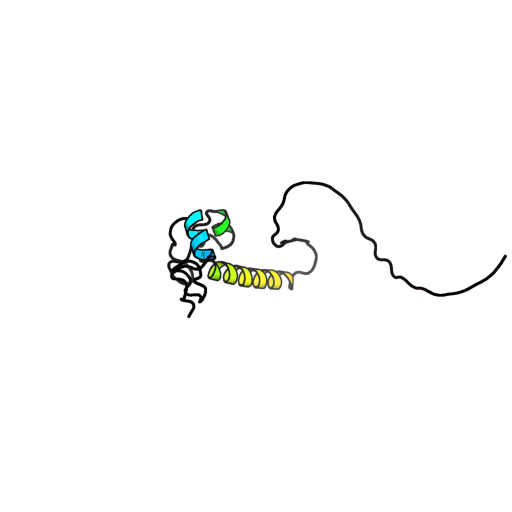47 2.993 31.914 1.00 47.88 101 SER A O 1
ATOM 802 N N . LYS A 1 102 ? 20.712 2.883 32.711 1.00 44.84 102 LYS A N 1
ATOM 803 C CA . LYS A 1 102 ? 20.721 3.809 33.885 1.00 44.84 102 LYS A CA 1
ATOM 804 C C . LYS A 1 102 ? 20.927 5.309 33.561 1.00 44.84 102 LYS A C 1
ATOM 806 O O . LYS A 1 102 ? 21.662 5.634 32.652 1.00 44.84 102 LYS A O 1
ATOM 811 N N . HIS A 1 103 ? 20.411 6.327 34.257 1.00 44.34 103 HIS A N 1
ATOM 812 C CA . HIS A 1 103 ? 19.406 6.564 35.305 1.00 44.34 103 HIS A CA 1
ATOM 813 C C . HIS A 1 103 ? 19.305 8.114 35.457 1.00 44.34 103 HIS A C 1
ATOM 815 O O . HIS A 1 103 ? 20.301 8.801 35.275 1.00 44.34 103 HIS A O 1
ATOM 821 N N . HIS A 1 104 ? 18.145 8.609 35.906 1.00 45.12 104 HIS A N 1
ATOM 822 C CA . HIS A 1 104 ? 17.902 9.821 36.723 1.00 45.12 104 HIS A CA 1
ATOM 823 C C . HIS A 1 104 ? 18.005 11.277 36.191 1.00 45.12 104 HIS A C 1
ATOM 825 O O . HIS A 1 104 ? 18.964 11.727 35.578 1.00 45.12 104 HIS A O 1
ATOM 831 N N . HIS A 1 105 ? 16.941 12.007 36.561 1.00 47.34 105 HIS A N 1
ATOM 832 C CA . HIS A 1 105 ? 16.666 13.447 36.545 1.00 47.34 105 HIS A CA 1
ATOM 833 C C . HIS A 1 105 ? 17.762 14.339 37.154 1.00 47.34 105 HIS A C 1
ATOM 835 O O . HIS A 1 105 ? 18.347 13.950 38.156 1.00 47.34 105 HIS A O 1
ATOM 841 N N . HIS A 1 106 ? 17.891 15.587 36.676 1.00 44.94 106 HIS A N 1
ATOM 842 C CA . HIS A 1 106 ? 17.706 16.786 37.516 1.00 44.94 106 HIS A CA 1
ATOM 843 C C . HIS A 1 106 ? 17.668 18.089 36.690 1.00 44.94 106 HIS A C 1
ATOM 845 O O . HIS A 1 106 ? 18.540 18.368 35.874 1.00 44.94 106 HIS A O 1
ATOM 851 N N . HIS A 1 107 ? 16.631 18.890 36.942 1.00 49.22 107 HIS A N 1
ATOM 852 C CA . HIS A 1 107 ? 16.514 20.305 36.581 1.00 49.22 107 HIS A CA 1
ATOM 853 C C . HIS A 1 107 ? 17.525 21.118 37.403 1.00 49.22 107 HIS A C 1
ATOM 855 O O . HIS A 1 107 ? 17.537 20.967 38.623 1.00 49.22 107 HIS A O 1
ATOM 861 N N . HIS A 1 108 ? 18.277 22.037 36.789 1.00 47.84 108 HIS A N 1
ATOM 862 C CA . HIS A 1 108 ? 18.880 23.143 37.537 1.00 47.84 108 HIS A CA 1
ATOM 863 C C . HIS A 1 108 ? 18.842 24.462 36.759 1.00 47.84 108 HIS A C 1
ATOM 865 O O . HIS A 1 108 ? 19.454 24.627 35.707 1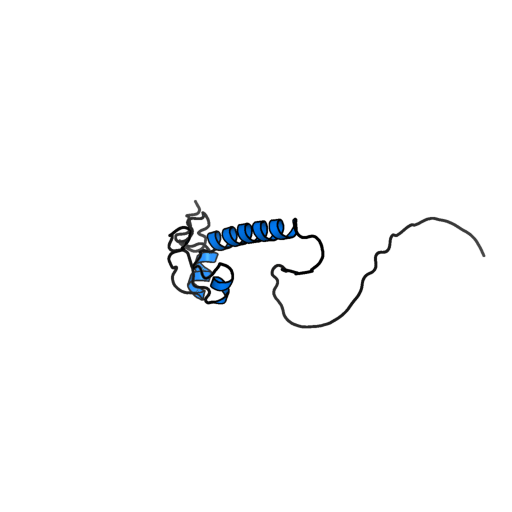.00 47.84 108 HIS A O 1
ATOM 871 N N . HIS A 1 109 ? 18.083 25.397 37.330 1.00 49.03 109 HIS A N 1
ATOM 872 C CA . HIS A 1 109 ? 18.084 26.826 37.047 1.00 49.03 109 HIS A CA 1
ATOM 873 C C . HIS A 1 109 ? 19.461 27.424 37.372 1.00 49.03 109 HIS A C 1
ATOM 875 O O . HIS A 1 109 ? 19.928 27.308 38.504 1.00 49.03 109 HIS A O 1
ATOM 881 N N . HIS A 1 110 ? 20.071 28.132 36.421 1.00 46.28 110 HI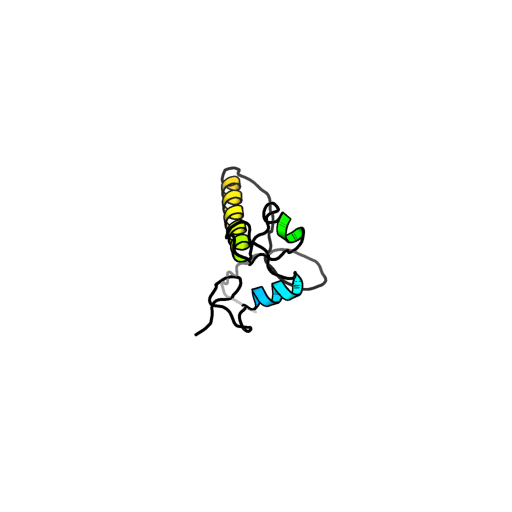S A N 1
ATOM 882 C CA . HIS A 1 110 ? 21.195 29.025 36.699 1.00 46.28 110 HIS A CA 1
ATOM 883 C C . HIS A 1 110 ? 20.667 30.417 37.067 1.00 46.28 110 HIS A C 1
ATOM 885 O O . HIS A 1 110 ? 20.376 31.233 36.197 1.00 46.28 110 HIS A O 1
ATOM 891 N N . HIS A 1 111 ? 20.561 30.689 38.368 1.00 47.38 111 HIS A N 1
ATOM 892 C CA . HIS A 1 111 ? 20.497 32.050 38.901 1.00 47.38 111 HIS A CA 1
ATOM 893 C C . HIS A 1 111 ? 21.934 32.521 39.160 1.00 47.38 111 HIS A C 1
ATOM 895 O O . HIS A 1 111 ? 22.666 31.892 39.921 1.00 47.38 111 HIS A O 1
ATOM 901 N N . ARG A 1 112 ? 22.358 33.604 38.500 1.00 41.88 112 ARG A N 1
ATOM 902 C CA . ARG A 1 112 ? 23.704 34.182 38.618 1.00 41.88 112 ARG A CA 1
ATOM 903 C C . ARG A 1 112 ? 23.585 35.615 39.151 1.00 41.88 112 ARG A C 1
ATOM 905 O O . ARG A 1 112 ? 23.077 36.479 38.455 1.00 41.88 112 ARG A O 1
ATOM 912 N N . HIS A 1 113 ? 24.047 35.832 40.377 1.00 45.81 113 HIS A N 1
ATOM 913 C CA . HIS A 1 113 ? 24.301 37.108 41.071 1.00 45.81 113 HIS A CA 1
ATOM 914 C C . HIS A 1 113 ? 25.302 36.767 42.196 1.00 45.81 113 HIS A C 1
ATOM 916 O O . HIS A 1 113 ? 25.205 35.673 42.736 1.00 45.81 113 HIS A O 1
ATOM 922 N N . SER A 1 114 ? 26.232 37.579 42.694 1.00 43.41 114 SER A N 1
ATOM 923 C CA . SER A 1 114 ? 27.051 38.710 42.245 1.00 43.41 114 SER A CA 1
ATOM 924 C C . SER A 1 114 ? 28.100 38.908 43.365 1.00 43.41 114 SER A C 1
ATOM 926 O O . SER A 1 114 ? 27.764 38.709 44.524 1.00 43.41 114 SER A O 1
ATOM 928 N N . SER A 1 115 ? 29.317 39.332 43.008 1.00 48.69 115 SER A N 1
ATOM 929 C CA . SER A 1 115 ? 30.325 40.085 43.796 1.00 48.69 115 SER A CA 1
ATOM 930 C C . SER A 1 115 ? 30.854 39.618 45.180 1.00 48.69 115 SER A C 1
ATOM 932 O O . SER A 1 115 ? 30.137 39.597 46.170 1.00 48.69 115 SER A O 1
ATOM 934 N N . SER A 1 116 ? 32.198 39.549 45.248 1.00 43.56 116 SER A N 1
ATOM 935 C CA . SER A 1 116 ? 33.091 40.363 46.115 1.00 43.56 116 SER A CA 1
ATOM 936 C C . SER A 1 116 ? 33.950 39.724 47.235 1.00 43.56 116 SER A C 1
ATOM 938 O O . SER A 1 116 ? 33.470 38.985 48.082 1.00 43.56 116 SER A O 1
ATOM 940 N N . HIS A 1 117 ? 35.201 40.219 47.261 1.00 48.19 117 HIS A N 1
ATOM 941 C CA . HIS A 1 117 ? 36.130 40.481 48.382 1.00 48.19 117 HIS A CA 1
ATOM 942 C C . HIS A 1 117 ? 37.068 39.400 48.994 1.00 48.19 117 HIS A C 1
ATOM 944 O O . HIS A 1 117 ? 36.656 38.498 49.707 1.00 48.19 117 HIS A O 1
ATOM 950 N N . HIS A 1 118 ? 38.371 39.695 48.812 1.00 41.25 118 HIS A N 1
ATOM 951 C CA . HIS A 1 118 ? 39.481 39.760 49.792 1.00 41.25 118 HIS A CA 1
ATOM 952 C C . HIS A 1 118 ? 40.128 38.483 50.368 1.00 41.25 118 HIS A C 1
ATOM 954 O O . HIS A 1 118 ? 39.564 37.816 51.229 1.00 41.25 118 HIS A O 1
ATOM 960 N N . LYS A 1 119 ? 41.419 38.282 50.055 1.00 43.94 119 LYS A N 1
ATOM 961 C CA . LYS A 1 119 ? 42.562 38.512 50.968 1.00 43.94 119 LYS A CA 1
ATOM 962 C C . LYS A 1 119 ? 43.888 38.451 50.217 1.00 43.94 119 LYS A C 1
ATOM 964 O O . LYS A 1 119 ? 43.920 37.782 49.164 1.00 43.94 119 LYS A O 1
#

Secondary structure (DSSP, 8-state):
-PPBPTTT--B---BTTB-HHHHHHHHHH-S-EE-TTT-SEEE---HHHHHHTTTT---BHHHHHHHHHHHHHHHHHHHTTS-S-----------------------------------

Radius of gyration: 24.49 Å; Cα contacts (8 Å, |Δi|>4): 108; chains: 1; bounding box: 56×52×67 Å

Solvent-accessible surface area (backbone atoms only — not comparable to full-atom values): 7732 Å² total; per-residue (Å²): 130,75,45,47,8,76,48,75,64,45,78,50,20,76,54,82,57,27,19,62,68,57,52,54,45,32,76,74,48,38,74,62,38,64,8,74,81,82,65,39,55,40,8,55,68,62,54,66,75,50,17,68,78,51,83,64,45,57,42,18,71,68,57,45,53,52,50,51,55,51,54,50,54,56,54,50,60,58,45,75,78,49,82,81,89,79,94,74,88,82,75,77,89,80,85,82,84,86,88,83,83,89,81,85,89,82,90,79,86,87,83,87,85,79,90,88,85,90,133

InterPro domains:
  IPR032017 FAM76 protein [PF16046] (2-115)
  IPR032017 FAM76 protein [PTHR46176] (2-119)

Organism: NCBI:txid1758121

Mean predicted aligned error: 15.44 Å